Protein AF-A0A512IZB3-F1 (afdb_monomer_lite)

InterPro domains:
  IPR000792 Transcription regulator LuxR, C-terminal [PF00196] (70-98)
  IPR016032 Signal transduction response regulator, C-terminal effector [SSF46894] (69-104)
  IPR036388 Winged helix-like DNA-binding domain superfamily [G3DSA:1.10.10.10] (48-109)

Secondary structure (DSSP, 8-state):
---PPPPPHHHHHHHHHHS--TTT-HHHHHHHHHHHHHHHHHHHHTT--HHHHHHHHHHHHHH--TT----HHHHHHHHHHHHHHTT-SSHHHHHHHHHHTT---S----

Sequence (110 aa):
MPTEPAPSIIDRLIALLTDEPLVSRPEKRADLFLKVSALLAEARDQGADEPTLRAIRAALALTEPLNVSLNEAAVKIHVKNILRKLKAQSRTRAAILAHDHGIRSASTAA

Structure (mmCIF, N/CA/C/O backbone):
data_AF-A0A512IZB3-F1
#
_entry.id   AF-A0A512IZB3-F1
#
loop_
_atom_site.group_PDB
_atom_site.id
_atom_site.type_symbol
_atom_site.label_atom_id
_atom_site.label_alt_id
_atom_site.label_comp_id
_atom_site.label_asym_id
_atom_site.label_entity_id
_atom_site.label_seq_id
_atom_site.pdbx_PDB_ins_code
_atom_site.Cartn_x
_atom_site.Cartn_y
_atom_site.Cartn_z
_atom_site.occupancy
_atom_site.B_iso_or_equiv
_atom_site.auth_seq_id
_atom_site.auth_comp_id
_atom_site.auth_asym_id
_atom_site.auth_atom_id
_atom_site.pdbx_PDB_model_num
ATOM 1 N N . MET A 1 1 ? 9.613 -30.086 9.458 1.00 46.62 1 MET A N 1
ATOM 2 C CA . MET A 1 1 ? 9.749 -29.136 8.336 1.00 46.62 1 MET A CA 1
ATOM 3 C C . MET A 1 1 ? 10.259 -27.835 8.926 1.00 46.62 1 MET A C 1
ATOM 5 O O . MET A 1 1 ? 9.540 -27.295 9.759 1.00 46.62 1 MET A O 1
ATOM 9 N N . PRO A 1 2 ? 11.485 -27.379 8.624 1.00 53.50 2 PRO A N 1
ATOM 10 C CA . PRO A 1 2 ? 11.911 -26.057 9.057 1.00 53.50 2 PRO A CA 1
ATOM 11 C C . PRO A 1 2 ? 11.080 -25.044 8.266 1.00 53.50 2 PRO A C 1
ATOM 13 O O . PRO A 1 2 ? 11.122 -25.020 7.040 1.00 53.50 2 PRO A O 1
ATOM 16 N N . THR A 1 3 ? 10.235 -24.283 8.951 1.00 50.94 3 THR A N 1
ATOM 17 C CA . THR A 1 3 ? 9.571 -23.121 8.363 1.00 50.94 3 THR A CA 1
ATOM 18 C C . THR A 1 3 ? 10.650 -22.071 8.154 1.00 50.94 3 THR A C 1
ATOM 20 O O . THR A 1 3 ? 11.179 -21.557 9.141 1.00 50.94 3 THR A O 1
ATOM 23 N N . GLU A 1 4 ? 11.030 -21.804 6.903 1.00 53.47 4 GLU A N 1
ATOM 24 C CA . GLU A 1 4 ? 11.886 -20.657 6.602 1.00 53.47 4 GLU A CA 1
ATOM 25 C C . GLU A 1 4 ? 11.273 -19.409 7.256 1.00 53.47 4 GLU A C 1
ATOM 27 O O . GLU A 1 4 ? 10.056 -19.203 7.146 1.00 53.47 4 GLU A O 1
ATOM 32 N N . PRO A 1 5 ? 12.060 -18.610 7.999 1.00 64.25 5 PRO A N 1
ATOM 33 C CA . PRO A 1 5 ? 11.553 -17.365 8.547 1.00 64.25 5 PRO A CA 1
ATOM 34 C C . PRO A 1 5 ? 11.078 -16.496 7.383 1.00 64.25 5 PRO A C 1
ATOM 36 O O . PRO A 1 5 ? 11.760 -16.388 6.363 1.00 64.25 5 PRO A O 1
ATOM 39 N N . ALA A 1 6 ? 9.888 -15.907 7.518 1.00 63.41 6 ALA A N 1
ATOM 40 C CA . ALA A 1 6 ? 9.377 -14.986 6.514 1.00 63.41 6 ALA A CA 1
ATOM 41 C C . ALA A 1 6 ? 10.439 -13.901 6.235 1.00 63.41 6 ALA A C 1
ATOM 43 O O . ALA A 1 6 ? 11.035 -13.393 7.191 1.00 63.41 6 ALA A O 1
ATOM 44 N N . PRO A 1 7 ? 10.698 -13.558 4.959 1.00 73.62 7 PRO A N 1
ATOM 45 C CA . PRO A 1 7 ? 11.733 -12.595 4.607 1.00 73.62 7 PRO A CA 1
ATOM 46 C C . PRO A 1 7 ? 11.453 -11.258 5.293 1.00 73.62 7 PRO A C 1
ATOM 48 O O . PRO A 1 7 ? 10.302 -10.803 5.335 1.00 73.62 7 PRO A O 1
ATOM 51 N N . SER A 1 8 ? 12.502 -10.641 5.840 1.00 83.62 8 SER A N 1
ATOM 52 C CA . SER A 1 8 ? 12.368 -9.382 6.565 1.00 83.62 8 SER A CA 1
ATOM 53 C C . SER A 1 8 ? 11.851 -8.273 5.641 1.00 83.62 8 SER A C 1
ATOM 55 O O . SER A 1 8 ? 11.923 -8.362 4.412 1.00 83.62 8 SER A O 1
ATOM 57 N N . ILE A 1 9 ? 11.332 -7.191 6.223 1.00 83.38 9 ILE A N 1
ATOM 58 C CA . ILE A 1 9 ? 10.875 -6.017 5.463 1.00 83.38 9 ILE A CA 1
ATOM 59 C C . ILE A 1 9 ? 11.981 -5.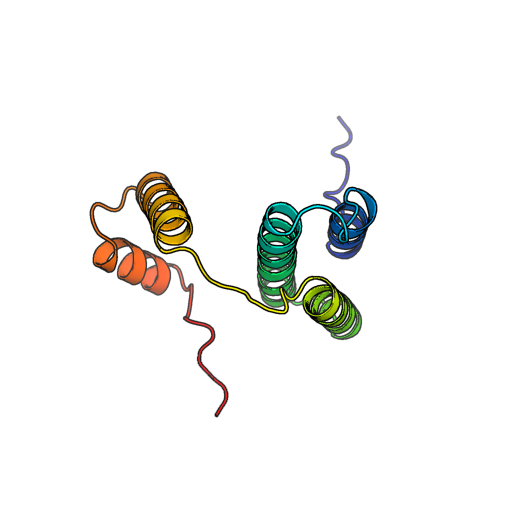497 4.532 1.00 83.38 9 ILE A C 1
ATOM 61 O O . ILE A 1 9 ? 11.702 -5.111 3.397 1.00 83.38 9 ILE A O 1
ATOM 65 N N . ILE A 1 10 ? 13.234 -5.529 4.989 1.00 81.12 10 ILE A N 1
ATOM 66 C CA . ILE A 1 10 ? 14.396 -5.100 4.210 1.00 81.12 10 ILE A CA 1
ATOM 67 C C . ILE A 1 10 ? 14.687 -6.070 3.063 1.00 81.12 10 ILE A C 1
ATOM 69 O O . ILE A 1 10 ? 14.884 -5.612 1.941 1.00 81.12 10 ILE A O 1
ATOM 73 N N . ASP A 1 11 ? 14.627 -7.384 3.287 1.00 81.94 11 ASP A N 1
ATOM 74 C CA . ASP A 1 11 ? 14.829 -8.373 2.214 1.00 81.94 11 ASP A CA 1
ATOM 75 C C . ASP A 1 11 ? 13.766 -8.227 1.120 1.00 81.94 11 ASP A C 1
ATOM 77 O O . ASP A 1 11 ? 14.056 -8.289 -0.076 1.00 81.94 11 ASP A O 1
ATOM 81 N N . ARG A 1 12 ? 12.524 -7.946 1.529 1.00 80.38 12 ARG A N 1
ATOM 82 C CA . ARG A 1 12 ? 11.411 -7.667 0.615 1.00 80.38 12 ARG A CA 1
ATOM 83 C C . ARG A 1 12 ? 11.599 -6.347 -0.133 1.00 80.38 12 ARG A C 1
ATOM 85 O O . ARG A 1 12 ? 11.277 -6.287 -1.317 1.00 80.38 12 ARG A O 1
ATOM 92 N N . LEU A 1 13 ? 12.131 -5.309 0.517 1.00 81.12 13 LEU A N 1
ATOM 93 C CA . LEU A 1 13 ? 12.479 -4.046 -0.140 1.00 81.12 13 LEU A CA 1
ATOM 94 C C . LEU A 1 13 ? 13.582 -4.252 -1.185 1.00 81.12 13 LEU A C 1
ATOM 96 O O . LEU A 1 13 ? 13.462 -3.756 -2.302 1.00 81.12 13 LEU A O 1
ATOM 100 N N . ILE A 1 14 ? 14.629 -5.005 -0.843 1.00 81.12 14 ILE A N 1
ATOM 101 C CA . ILE A 1 14 ? 15.734 -5.321 -1.753 1.00 81.12 14 ILE A CA 1
ATOM 102 C C . ILE A 1 14 ? 15.205 -6.096 -2.959 1.00 81.12 14 ILE A C 1
ATOM 104 O O . ILE A 1 14 ? 15.451 -5.680 -4.087 1.00 81.12 14 ILE A O 1
ATOM 108 N N . ALA A 1 15 ? 14.413 -7.151 -2.754 1.00 80.75 15 ALA A N 1
ATOM 109 C CA . ALA A 1 15 ? 13.823 -7.921 -3.851 1.00 80.75 15 ALA A CA 1
ATOM 110 C C . ALA A 1 15 ? 13.019 -7.029 -4.818 1.00 80.75 15 ALA A C 1
ATOM 112 O O . ALA A 1 15 ? 13.206 -7.098 -6.031 1.00 80.75 15 ALA A O 1
ATOM 113 N N . LEU A 1 16 ? 12.203 -6.113 -4.281 1.00 77.81 16 LEU A N 1
ATOM 114 C CA . LEU A 1 16 ? 11.437 -5.151 -5.081 1.00 77.81 16 LEU A CA 1
ATOM 115 C C . LEU A 1 16 ? 12.325 -4.222 -5.925 1.00 77.81 16 LEU A C 1
ATOM 117 O O . LEU A 1 16 ? 11.950 -3.878 -7.042 1.00 77.81 16 LEU A O 1
ATOM 121 N N . LEU A 1 17 ? 13.485 -3.814 -5.408 1.00 74.88 17 LEU A N 1
ATOM 122 C CA . LEU A 1 17 ? 14.403 -2.904 -6.100 1.00 74.88 17 LEU A CA 1
ATOM 123 C C . LEU A 1 17 ? 15.369 -3.614 -7.060 1.00 74.88 17 LEU A C 1
ATOM 125 O O . LEU A 1 17 ? 15.895 -2.970 -7.966 1.00 74.88 17 LEU A O 1
ATOM 129 N N . THR A 1 18 ? 15.614 -4.913 -6.871 1.00 73.81 18 THR A N 1
ATOM 130 C CA . THR A 1 18 ? 16.600 -5.678 -7.657 1.00 73.81 18 THR A CA 1
ATOM 131 C C . THR A 1 18 ? 15.992 -6.270 -8.931 1.00 73.81 18 THR A C 1
ATOM 133 O O . THR A 1 18 ? 16.677 -6.370 -9.947 1.00 73.81 18 THR A O 1
ATOM 136 N N . ASP A 1 19 ? 14.702 -6.618 -8.909 1.00 64.06 19 ASP A N 1
ATOM 137 C CA . ASP A 1 19 ? 14.043 -7.345 -10.002 1.00 64.06 19 ASP A CA 1
ATOM 138 C C . ASP A 1 19 ? 13.603 -6.476 -11.202 1.00 64.06 19 ASP A C 1
ATOM 140 O O . ASP A 1 19 ? 13.099 -7.021 -12.190 1.00 64.06 19 ASP A O 1
ATOM 144 N N . GLU A 1 20 ? 13.767 -5.142 -11.187 1.00 55.81 20 GLU A N 1
ATOM 145 C CA . GLU A 1 20 ? 13.143 -4.295 -12.218 1.00 55.81 20 GLU A CA 1
ATOM 146 C C . GLU A 1 20 ? 14.011 -3.149 -12.782 1.00 55.81 20 GLU A C 1
ATOM 148 O O . GLU A 1 20 ? 14.438 -2.259 -12.044 1.00 55.81 20 GLU A O 1
ATOM 153 N N . PRO A 1 21 ? 14.215 -3.072 -14.119 1.00 55.97 21 PRO A N 1
ATOM 154 C CA . PRO A 1 21 ? 14.799 -1.897 -14.752 1.00 55.97 21 PRO A CA 1
ATOM 155 C C . PRO A 1 21 ? 13.764 -0.764 -14.752 1.00 55.97 21 PRO A C 1
ATOM 157 O O . PRO A 1 21 ? 12.952 -0.616 -15.669 1.00 55.97 21 PRO A O 1
ATOM 160 N N . LEU A 1 22 ? 13.829 0.054 -13.703 1.00 57.34 22 LEU A N 1
ATOM 161 C CA . LEU A 1 22 ? 13.008 1.240 -13.423 1.00 57.34 22 LEU A CA 1
ATOM 162 C C . LEU A 1 22 ? 12.903 2.261 -14.569 1.00 57.34 22 LEU A C 1
ATOM 164 O O . LEU A 1 22 ? 12.028 3.127 -14.558 1.00 57.34 22 LEU A O 1
ATOM 168 N N . VAL A 1 23 ? 13.799 2.169 -15.550 1.00 55.00 23 VAL A N 1
ATOM 169 C CA . VAL A 1 23 ? 13.999 3.171 -16.600 1.00 55.00 23 VAL A CA 1
ATOM 170 C C . VAL A 1 23 ? 13.175 2.876 -17.858 1.00 55.00 23 VAL A C 1
ATOM 172 O O . VAL A 1 23 ? 12.832 3.797 -18.593 1.00 55.00 23 VAL A O 1
ATOM 175 N N . SER A 1 24 ? 12.820 1.615 -18.126 1.00 57.66 24 SER A N 1
ATOM 176 C CA . SER A 1 24 ? 12.335 1.227 -19.462 1.00 57.66 24 SER A CA 1
ATOM 177 C C . SER A 1 24 ? 10.815 1.113 -19.593 1.00 57.66 24 SER A C 1
ATOM 179 O O . SER A 1 24 ? 10.326 1.040 -20.718 1.00 57.66 24 SER A O 1
ATOM 181 N N . ARG A 1 25 ? 10.055 1.053 -18.486 1.00 63.66 25 ARG A N 1
ATOM 182 C CA . ARG A 1 25 ? 8.591 0.854 -18.521 1.00 63.66 25 ARG A CA 1
ATOM 183 C C . ARG A 1 25 ? 7.862 1.656 -17.430 1.00 63.66 25 ARG A C 1
ATOM 185 O O . ARG A 1 25 ? 7.934 1.281 -16.259 1.00 63.66 25 ARG A O 1
ATOM 192 N N . PRO A 1 26 ? 7.119 2.721 -17.781 1.00 62.91 26 PRO A N 1
ATOM 193 C CA . PRO A 1 26 ? 6.449 3.585 -16.804 1.00 62.91 26 PRO A CA 1
ATOM 194 C C . PRO A 1 26 ? 5.342 2.868 -16.010 1.00 62.91 26 PRO A C 1
ATOM 196 O O . PRO A 1 26 ? 5.156 3.148 -14.829 1.00 62.91 26 PRO A O 1
ATOM 199 N N . GLU A 1 27 ? 4.655 1.898 -16.618 1.00 65.88 27 GLU A N 1
ATOM 200 C CA . GLU A 1 27 ? 3.651 1.050 -15.954 1.00 65.88 27 GLU A CA 1
ATOM 201 C C . GLU A 1 27 ? 4.236 0.208 -14.809 1.00 65.88 27 GLU A C 1
ATOM 203 O O . GLU A 1 27 ? 3.666 0.151 -13.722 1.00 65.88 27 GLU A O 1
ATOM 208 N N . LYS A 1 28 ? 5.431 -0.358 -15.011 1.00 68.00 28 LYS A N 1
ATOM 209 C CA . LYS A 1 28 ? 6.148 -1.130 -13.991 1.00 68.00 28 LYS A CA 1
ATOM 210 C C . LYS A 1 28 ? 6.622 -0.249 -12.843 1.00 68.00 28 LYS A C 1
ATOM 212 O O . LYS A 1 28 ? 6.554 -0.651 -11.689 1.00 68.00 28 LYS A O 1
ATOM 217 N N . ARG A 1 29 ? 7.029 0.989 -13.144 1.00 69.25 29 ARG A N 1
ATOM 218 C CA . ARG A 1 29 ? 7.412 1.977 -12.129 1.00 69.25 29 ARG A CA 1
ATOM 219 C C . ARG A 1 29 ? 6.233 2.364 -11.226 1.00 69.25 29 ARG A C 1
ATOM 221 O O . ARG A 1 29 ? 6.417 2.468 -10.018 1.00 69.25 29 ARG A O 1
ATOM 228 N N . ALA A 1 30 ? 5.028 2.520 -11.783 1.00 70.44 30 ALA A N 1
ATOM 229 C CA . ALA A 1 30 ? 3.815 2.781 -11.002 1.00 70.44 30 ALA A CA 1
ATOM 230 C C . ALA A 1 30 ? 3.409 1.582 -10.124 1.00 70.44 30 ALA A C 1
ATOM 232 O O . ALA A 1 30 ? 3.069 1.760 -8.952 1.00 70.44 30 ALA A O 1
ATOM 233 N N . ASP A 1 31 ? 3.499 0.362 -10.658 1.00 77.56 31 ASP A N 1
ATOM 234 C CA . ASP A 1 31 ? 3.265 -0.861 -9.883 1.00 77.56 31 ASP A CA 1
ATOM 235 C C . ASP A 1 31 ? 4.294 -1.024 -8.758 1.00 77.56 31 ASP A C 1
ATOM 237 O O . ASP A 1 31 ? 3.938 -1.397 -7.637 1.00 77.56 31 ASP A O 1
ATOM 241 N N . LEU A 1 32 ? 5.565 -0.713 -9.023 1.00 78.94 32 LEU A N 1
ATOM 242 C CA . LEU A 1 32 ? 6.617 -0.756 -8.017 1.00 78.94 32 LEU A CA 1
ATOM 243 C C . LEU A 1 32 ? 6.400 0.297 -6.926 1.00 78.94 32 LEU A C 1
ATOM 245 O O . LEU A 1 32 ? 6.479 -0.040 -5.747 1.00 78.94 32 LEU A O 1
ATOM 249 N N . PHE A 1 33 ? 6.038 1.530 -7.290 1.00 82.00 33 PHE A N 1
ATOM 250 C CA . PHE A 1 33 ? 5.662 2.567 -6.327 1.00 82.00 33 PHE A CA 1
ATOM 251 C C . PHE A 1 33 ? 4.539 2.093 -5.397 1.00 82.00 33 PHE A C 1
ATOM 253 O O . PHE A 1 33 ? 4.620 2.265 -4.179 1.00 82.00 33 PHE A O 1
ATOM 260 N N . LEU A 1 34 ? 3.514 1.432 -5.945 1.00 81.50 34 LEU A N 1
ATOM 261 C CA . LEU A 1 34 ? 2.415 0.891 -5.149 1.00 81.50 34 LEU A CA 1
ATOM 262 C C . LEU A 1 34 ? 2.882 -0.233 -4.208 1.00 81.50 34 LEU A C 1
ATOM 264 O O . LEU A 1 34 ? 2.470 -0.268 -3.047 1.00 81.50 34 LEU A O 1
ATOM 268 N N . LYS A 1 35 ? 3.769 -1.124 -4.672 1.00 82.62 35 LYS A N 1
ATOM 269 C CA . LYS A 1 35 ? 4.352 -2.196 -3.844 1.00 82.62 35 LYS A CA 1
ATOM 270 C C . LYS A 1 35 ? 5.216 -1.640 -2.708 1.00 82.62 35 LYS A C 1
ATOM 272 O O . LYS A 1 35 ? 5.070 -2.090 -1.574 1.00 82.62 35 LYS A O 1
ATOM 277 N N . VAL A 1 36 ? 6.064 -0.644 -2.978 1.00 83.81 36 VAL A N 1
ATOM 278 C CA . VAL A 1 36 ? 6.902 0.013 -1.956 1.00 83.81 36 VAL A CA 1
ATOM 279 C C . VAL A 1 36 ? 6.035 0.821 -0.979 1.00 83.81 36 VAL A C 1
ATOM 281 O O . VAL A 1 36 ? 6.290 0.805 0.223 1.00 83.81 36 VAL A O 1
ATOM 284 N N . SER A 1 37 ? 4.949 1.443 -1.453 1.00 80.25 37 SER A N 1
ATOM 285 C CA . SER A 1 37 ? 3.963 2.130 -0.599 1.00 80.25 37 SER A CA 1
ATOM 286 C C . SER A 1 37 ? 3.255 1.168 0.358 1.00 80.25 37 SER A C 1
ATOM 288 O O . SER A 1 37 ? 3.108 1.463 1.543 1.00 80.25 37 SER A O 1
ATOM 290 N N . ALA A 1 38 ? 2.836 0.002 -0.142 1.00 83.81 38 ALA A N 1
ATOM 291 C CA . ALA A 1 38 ? 2.235 -1.042 0.683 1.00 83.81 38 ALA A CA 1
ATOM 292 C C . ALA A 1 38 ? 3.230 -1.579 1.724 1.00 83.81 38 ALA A C 1
ATOM 294 O O . ALA A 1 38 ? 2.858 -1.772 2.880 1.00 83.81 38 ALA A O 1
ATOM 295 N N . LEU A 1 39 ? 4.500 -1.748 1.339 1.00 85.00 39 LEU A N 1
ATOM 296 C CA . LEU A 1 39 ? 5.563 -2.168 2.251 1.00 85.00 39 LEU A CA 1
ATOM 297 C C . LEU A 1 39 ? 5.828 -1.128 3.352 1.00 85.00 39 LEU A C 1
ATOM 299 O O . LEU A 1 39 ? 6.069 -1.503 4.494 1.00 85.00 39 LEU A O 1
ATOM 303 N N . LEU A 1 40 ? 5.735 0.171 3.043 1.00 84.81 40 LEU A N 1
ATOM 304 C CA . LEU A 1 40 ? 5.854 1.240 4.041 1.00 84.81 40 LEU A CA 1
ATOM 305 C C . LEU A 1 40 ? 4.716 1.205 5.067 1.00 84.81 40 LEU A C 1
ATOM 307 O O . LEU A 1 40 ? 4.958 1.419 6.255 1.00 84.81 40 LEU A O 1
ATOM 311 N N . ALA A 1 41 ? 3.484 0.965 4.610 1.00 81.69 41 ALA A N 1
ATOM 312 C CA . ALA A 1 41 ? 2.327 0.838 5.492 1.00 81.69 41 ALA A CA 1
ATOM 313 C C . ALA A 1 41 ? 2.483 -0.373 6.422 1.00 81.69 41 ALA A C 1
ATOM 315 O O . ALA A 1 41 ? 2.357 -0.237 7.635 1.00 81.69 41 ALA A O 1
ATOM 316 N N . GLU A 1 42 ? 2.870 -1.521 5.863 1.00 80.44 42 GLU A N 1
ATOM 317 C CA . GLU A 1 42 ? 3.135 -2.739 6.627 1.00 80.44 42 GLU A CA 1
ATOM 318 C C . GLU A 1 42 ? 4.266 -2.546 7.651 1.00 80.44 42 GLU A C 1
ATOM 320 O O . GLU A 1 42 ? 4.135 -2.958 8.801 1.00 80.44 42 GLU A O 1
ATOM 325 N N . ALA A 1 43 ? 5.349 -1.863 7.270 1.00 82.00 43 ALA A N 1
ATOM 326 C CA . ALA A 1 43 ? 6.455 -1.565 8.173 1.00 82.00 43 ALA A CA 1
ATOM 327 C C . ALA A 1 43 ? 6.041 -0.667 9.340 1.00 82.00 43 ALA A C 1
ATOM 329 O O . ALA A 1 43 ? 6.482 -0.875 10.468 1.00 82.00 43 ALA A O 1
ATOM 330 N N . ARG A 1 44 ? 5.161 0.307 9.094 1.00 78.88 44 ARG A N 1
ATOM 331 C CA . ARG A 1 44 ? 4.590 1.135 10.160 1.00 78.88 44 ARG A CA 1
ATOM 332 C C . ARG A 1 44 ? 3.724 0.325 11.116 1.00 78.88 44 ARG A C 1
ATOM 334 O O . ARG A 1 44 ? 3.872 0.485 12.324 1.00 78.88 44 ARG A O 1
ATOM 341 N N . ASP A 1 45 ? 2.865 -0.539 10.588 1.00 80.38 45 ASP A N 1
ATOM 342 C CA . ASP A 1 45 ? 1.961 -1.361 11.398 1.00 80.38 45 ASP A CA 1
ATOM 343 C C . ASP A 1 45 ? 2.721 -2.391 12.246 1.00 80.38 45 ASP A C 1
ATOM 345 O O . ASP A 1 45 ? 2.331 -2.678 13.376 1.00 80.38 45 ASP A O 1
ATOM 349 N N . GLN A 1 46 ? 3.843 -2.905 11.737 1.00 84.31 46 GLN A N 1
ATOM 350 C CA . GLN A 1 46 ? 4.726 -3.824 12.462 1.00 84.31 46 GLN A CA 1
ATOM 351 C C . GLN A 1 46 ? 5.669 -3.118 13.449 1.00 84.31 46 GLN A C 1
ATOM 353 O O . GLN A 1 46 ? 6.441 -3.787 14.134 1.00 84.31 46 GLN A O 1
ATOM 358 N N . GLY A 1 47 ? 5.619 -1.784 13.544 1.00 84.12 47 GLY A N 1
ATOM 359 C CA . GLY A 1 47 ? 6.495 -1.017 14.428 1.00 84.12 47 GLY A CA 1
ATOM 360 C C . GLY A 1 47 ? 7.968 -1.089 14.024 1.00 84.12 47 GLY A C 1
ATOM 361 O O . GLY A 1 47 ? 8.835 -1.111 14.896 1.00 84.12 47 GLY A O 1
ATOM 362 N N . ALA A 1 48 ? 8.250 -1.156 12.718 1.00 83.25 48 ALA A N 1
ATOM 363 C CA . ALA A 1 48 ? 9.612 -1.148 12.201 1.00 83.25 48 ALA A CA 1
ATOM 364 C C . ALA A 1 48 ? 10.382 0.084 12.692 1.00 83.25 48 ALA A C 1
ATOM 366 O O . ALA A 1 48 ? 9.824 1.168 12.892 1.00 83.25 48 ALA A O 1
ATOM 367 N N . ASP A 1 49 ? 11.686 -0.088 12.863 1.00 87.81 49 ASP A N 1
ATOM 368 C CA . ASP A 1 49 ? 12.582 0.958 13.319 1.00 87.81 49 ASP A CA 1
ATOM 369 C C . ASP A 1 49 ? 12.688 2.106 12.298 1.00 87.81 49 ASP A C 1
ATOM 371 O O . ASP A 1 49 ? 12.531 1.937 11.084 1.00 87.81 49 ASP A O 1
ATOM 375 N N . GLU A 1 50 ? 12.968 3.313 12.794 1.00 85.75 50 GLU A N 1
ATOM 376 C CA . GLU A 1 50 ? 13.053 4.517 11.960 1.00 85.75 50 GLU A CA 1
ATOM 377 C C . GLU A 1 50 ? 14.066 4.403 10.796 1.00 85.75 50 GLU A C 1
ATOM 379 O O . GLU A 1 50 ? 13.763 4.902 9.708 1.00 85.75 50 GLU A O 1
ATOM 384 N N . PRO A 1 51 ? 15.227 3.728 10.939 1.00 87.38 51 PRO A N 1
ATOM 385 C CA . PRO A 1 51 ? 16.111 3.422 9.813 1.00 87.38 51 PRO A CA 1
ATOM 386 C C . PRO A 1 51 ? 15.424 2.642 8.682 1.00 87.38 51 PRO A C 1
ATOM 388 O O . PRO A 1 51 ? 15.552 3.031 7.518 1.00 87.38 51 PRO A O 1
ATOM 391 N N . THR A 1 52 ? 14.647 1.604 9.007 1.00 79.44 52 THR A N 1
ATOM 392 C CA . THR A 1 52 ? 13.880 0.818 8.027 1.00 79.44 52 THR A CA 1
ATOM 393 C C . THR A 1 52 ? 12.821 1.677 7.342 1.00 79.44 52 THR A C 1
ATOM 395 O O . THR A 1 52 ? 12.725 1.692 6.113 1.00 79.44 52 THR A O 1
ATOM 398 N N . LEU A 1 53 ? 12.073 2.478 8.107 1.00 78.50 53 LEU A N 1
ATOM 399 C CA . LEU A 1 53 ? 11.084 3.402 7.542 1.00 78.50 53 LEU A CA 1
ATOM 400 C C . LEU A 1 53 ? 11.732 4.449 6.626 1.00 78.50 53 LEU A C 1
ATOM 402 O O . LEU A 1 53 ? 11.195 4.759 5.560 1.00 78.50 53 LEU A O 1
ATOM 406 N N . ARG A 1 54 ? 12.901 4.980 7.002 1.00 80.69 54 ARG A N 1
ATOM 407 C CA . ARG A 1 54 ? 13.670 5.928 6.184 1.00 80.69 54 ARG A CA 1
ATOM 408 C C . ARG A 1 54 ? 14.150 5.288 4.880 1.00 80.69 54 ARG A C 1
ATOM 410 O O . ARG A 1 54 ? 14.036 5.931 3.839 1.00 80.69 54 ARG A O 1
ATOM 417 N N . ALA A 1 55 ? 14.629 4.045 4.915 1.00 80.56 55 ALA A N 1
ATOM 418 C CA . ALA A 1 55 ? 15.050 3.319 3.718 1.00 80.56 55 ALA A CA 1
ATOM 419 C C . ALA A 1 55 ? 13.884 3.106 2.738 1.00 80.56 55 ALA A C 1
ATOM 421 O O . ALA A 1 55 ? 14.016 3.389 1.547 1.00 80.56 55 ALA A O 1
ATOM 422 N N . ILE A 1 56 ? 12.712 2.702 3.240 1.00 81.75 56 ILE A N 1
ATOM 423 C CA . ILE A 1 56 ? 11.519 2.510 2.402 1.00 81.75 56 ILE A CA 1
ATOM 424 C C . ILE A 1 56 ? 11.029 3.847 1.823 1.00 81.75 56 ILE A C 1
ATOM 426 O O . ILE A 1 56 ? 10.677 3.908 0.648 1.00 81.75 56 ILE A O 1
ATOM 430 N N . ARG A 1 57 ? 11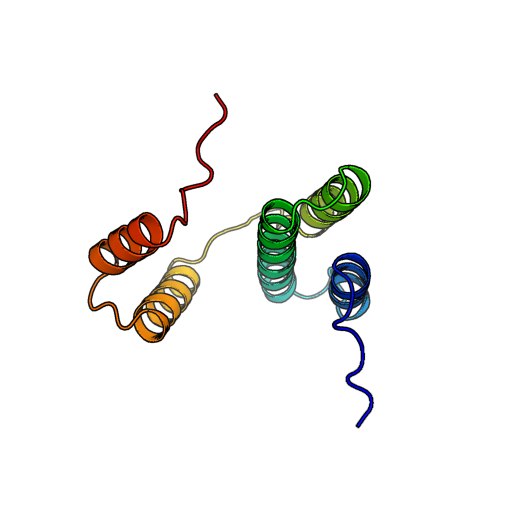.048 4.944 2.597 1.00 80.25 57 ARG A N 1
ATOM 431 C CA . ARG A 1 57 ? 10.700 6.289 2.090 1.00 80.25 57 ARG A CA 1
ATOM 432 C C . ARG A 1 57 ? 11.656 6.763 0.993 1.00 80.25 57 ARG A C 1
ATOM 434 O O . ARG A 1 57 ? 11.204 7.330 0.003 1.00 80.25 57 ARG A O 1
ATOM 441 N N . ALA A 1 58 ? 12.956 6.516 1.148 1.00 79.81 58 ALA A N 1
ATOM 442 C CA . ALA A 1 58 ? 13.944 6.841 0.121 1.00 79.81 58 ALA A CA 1
ATOM 443 C C . ALA A 1 58 ? 13.698 6.035 -1.165 1.00 79.81 58 ALA A C 1
ATOM 445 O O . ALA A 1 58 ? 13.717 6.598 -2.257 1.00 79.81 58 ALA A O 1
ATOM 446 N N . ALA A 1 59 ? 13.381 4.743 -1.039 1.00 81.38 59 ALA A N 1
ATOM 447 C CA . ALA A 1 59 ? 12.976 3.917 -2.171 1.00 81.38 59 ALA A CA 1
ATOM 448 C C . ALA A 1 59 ? 11.696 4.442 -2.837 1.00 81.38 59 ALA A C 1
ATOM 450 O O . ALA A 1 59 ? 11.623 4.503 -4.063 1.00 81.38 59 ALA A O 1
ATOM 451 N N . LEU A 1 60 ? 10.721 4.902 -2.047 1.00 79.56 60 LEU A N 1
ATOM 452 C CA . LEU A 1 60 ? 9.493 5.507 -2.554 1.00 79.56 60 LEU A CA 1
ATOM 453 C C . LEU A 1 60 ? 9.799 6.676 -3.497 1.00 79.56 60 LEU A C 1
ATOM 455 O O . LEU A 1 60 ? 9.293 6.680 -4.613 1.00 79.56 60 LEU A O 1
ATOM 459 N N . ALA A 1 61 ? 10.693 7.586 -3.097 1.00 76.50 61 ALA A N 1
ATOM 460 C CA . ALA A 1 61 ? 11.110 8.738 -3.900 1.00 76.50 61 ALA A CA 1
ATOM 461 C C . ALA A 1 61 ? 11.800 8.336 -5.220 1.00 76.50 61 ALA A C 1
ATOM 463 O O . ALA A 1 61 ? 11.614 8.981 -6.249 1.00 76.50 61 ALA A O 1
ATOM 464 N N . LEU A 1 62 ? 12.558 7.233 -5.233 1.00 74.19 62 LEU A N 1
ATOM 465 C CA . LEU A 1 62 ? 13.163 6.696 -6.463 1.00 74.19 62 LEU A CA 1
ATOM 466 C C . LEU A 1 62 ? 12.101 6.107 -7.404 1.00 74.19 62 LEU A C 1
ATOM 468 O O . LEU A 1 62 ? 12.173 6.241 -8.633 1.00 74.19 62 LEU A O 1
ATOM 472 N N . THR A 1 63 ? 11.086 5.469 -6.825 1.00 68.75 63 THR A N 1
ATOM 473 C CA . THR A 1 63 ? 9.971 4.868 -7.566 1.00 68.75 63 THR A CA 1
ATOM 474 C C . THR A 1 63 ? 8.874 5.863 -7.925 1.00 68.75 63 THR A C 1
ATOM 476 O O . THR A 1 63 ? 8.049 5.546 -8.775 1.00 68.75 63 THR A O 1
ATOM 479 N N . GLU A 1 64 ? 8.885 7.063 -7.336 1.00 64.44 64 GLU A N 1
ATOM 480 C CA . GLU A 1 64 ? 7.847 8.077 -7.486 1.00 64.44 64 GLU A CA 1
ATOM 481 C C . GLU A 1 64 ? 7.702 8.462 -8.963 1.00 64.44 64 GLU A C 1
ATOM 483 O O . GLU A 1 64 ? 8.630 9.022 -9.568 1.00 64.44 64 GLU A O 1
ATOM 488 N N . PRO A 1 65 ? 6.574 8.115 -9.606 1.00 57.53 65 PRO A N 1
ATOM 489 C CA . PRO A 1 65 ? 6.380 8.451 -11.001 1.00 57.53 65 PRO A CA 1
ATOM 490 C C . PRO A 1 65 ? 6.290 9.973 -11.107 1.00 57.53 65 PRO A C 1
ATOM 492 O O . PRO A 1 65 ? 5.343 10.571 -10.608 1.00 57.53 65 PRO A O 1
ATOM 495 N N . LEU A 1 66 ? 7.250 10.591 -11.808 1.00 56.47 66 LEU A N 1
ATOM 496 C CA . LEU A 1 66 ? 7.274 12.034 -12.118 1.00 56.47 66 LEU A CA 1
ATOM 497 C C . LEU A 1 66 ? 5.952 12.535 -12.730 1.00 56.47 66 LEU A C 1
ATOM 499 O O . LEU A 1 66 ? 5.673 13.723 -12.690 1.00 56.47 66 LEU A O 1
ATOM 503 N N . ASN A 1 67 ? 5.136 11.615 -13.254 1.00 48.91 67 ASN A N 1
ATOM 504 C CA . ASN A 1 67 ? 3.734 11.808 -13.584 1.00 48.91 67 ASN A CA 1
ATOM 505 C C . ASN A 1 67 ? 2.949 10.559 -13.157 1.00 48.91 67 ASN A C 1
ATOM 507 O O . ASN A 1 67 ? 2.764 9.644 -13.964 1.00 48.91 67 ASN A O 1
ATOM 511 N N . VAL A 1 68 ? 2.449 10.489 -11.918 1.00 52.28 68 VAL A N 1
ATOM 512 C CA . VAL A 1 68 ? 1.336 9.573 -11.623 1.00 52.28 68 VAL A CA 1
ATOM 513 C C . VAL A 1 68 ? 0.086 10.160 -12.282 1.00 52.28 68 VAL A C 1
ATOM 515 O O . VAL A 1 68 ? -0.804 10.688 -11.620 1.00 52.28 68 VAL A O 1
ATOM 518 N N . SER A 1 69 ? -0.014 10.079 -13.611 1.00 49.97 69 SER A N 1
ATOM 519 C CA . SER A 1 69 ? -1.328 10.140 -14.235 1.00 49.97 69 SER A CA 1
ATOM 520 C C . SER A 1 69 ? -2.012 8.830 -13.852 1.00 49.97 69 SER A C 1
ATOM 522 O O . SER A 1 69 ? -1.834 7.807 -14.516 1.00 49.97 69 SER A O 1
ATOM 524 N N . LEU A 1 70 ? -2.721 8.822 -12.720 1.00 57.62 70 LEU A N 1
ATOM 525 C CA . LEU A 1 70 ? -3.633 7.740 -12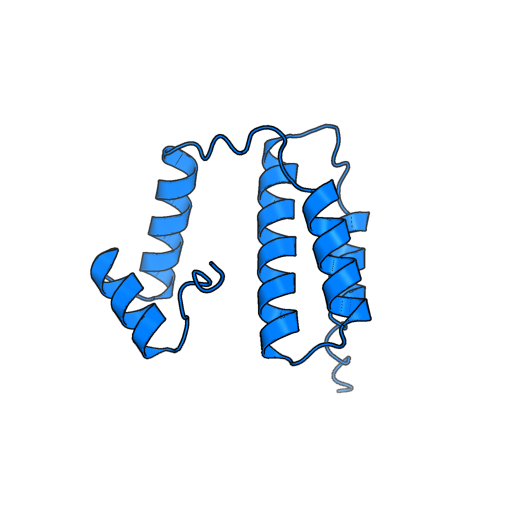.372 1.00 57.62 70 LEU A CA 1
ATOM 526 C C . LEU A 1 70 ? -4.653 7.660 -13.507 1.00 57.62 70 LEU A C 1
ATOM 528 O O . LEU A 1 70 ? -5.640 8.391 -13.519 1.00 57.62 70 LEU A O 1
ATOM 532 N N . ASN A 1 71 ? -4.388 6.814 -14.503 1.00 63.50 71 ASN A N 1
ATOM 533 C CA . ASN A 1 71 ? -5.342 6.569 -15.565 1.00 63.50 71 ASN A CA 1
ATOM 534 C C . ASN A 1 71 ? -6.619 6.059 -14.891 1.00 63.50 71 ASN A C 1
ATOM 536 O O . ASN A 1 71 ? -6.589 5.081 -14.138 1.00 63.50 71 ASN A O 1
ATOM 540 N N . GLU A 1 72 ? -7.739 6.726 -15.148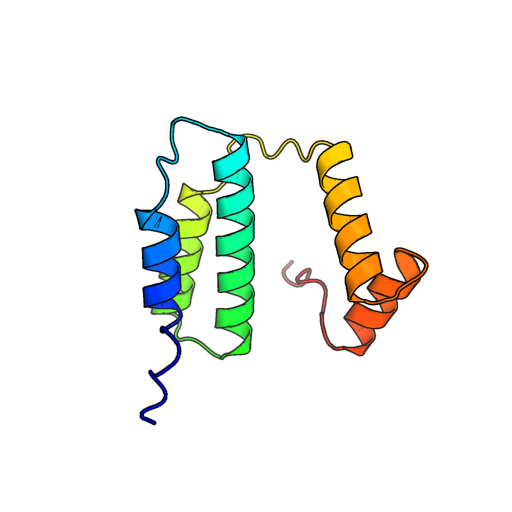 1.00 69.06 72 GLU A N 1
ATOM 541 C CA . GLU A 1 72 ? -9.035 6.395 -14.565 1.00 69.06 72 GLU A CA 1
ATOM 542 C C . GLU A 1 72 ? -9.379 4.906 -14.757 1.00 69.06 72 GLU A C 1
ATOM 544 O O . GLU A 1 72 ? -9.955 4.268 -13.871 1.00 69.06 72 GLU A O 1
ATOM 549 N N . ALA A 1 73 ? -8.958 4.315 -15.882 1.00 69.44 73 ALA A N 1
ATOM 550 C CA . ALA A 1 73 ? -9.103 2.889 -16.153 1.00 69.44 73 ALA A CA 1
ATOM 551 C C . ALA A 1 73 ? -8.337 2.009 -15.147 1.00 69.44 73 ALA A C 1
ATOM 553 O O . ALA A 1 73 ? -8.892 1.037 -14.631 1.00 69.44 73 ALA A O 1
ATOM 554 N N . ALA A 1 74 ? -7.094 2.367 -14.815 1.00 68.88 74 ALA A N 1
ATOM 555 C CA . ALA A 1 74 ? -6.275 1.639 -13.846 1.00 68.88 74 ALA A CA 1
ATOM 556 C C . ALA A 1 74 ? -6.872 1.726 -12.432 1.00 68.88 74 ALA A C 1
ATOM 558 O O . ALA A 1 74 ? -6.992 0.709 -11.744 1.00 68.88 74 ALA A O 1
ATOM 559 N N . VAL A 1 75 ? -7.357 2.911 -12.039 1.00 76.50 75 VAL A N 1
ATOM 560 C CA . VAL A 1 75 ? -8.076 3.107 -10.770 1.00 76.50 75 VAL A CA 1
ATOM 561 C C . VAL A 1 75 ? -9.340 2.245 -10.728 1.00 76.50 75 VAL A C 1
ATOM 563 O O . VAL A 1 75 ? -9.591 1.558 -9.739 1.00 76.50 75 VAL A O 1
ATOM 566 N N . LYS A 1 76 ? -10.120 2.205 -11.817 1.00 81.31 76 LYS A N 1
ATOM 567 C CA . LYS A 1 76 ? -11.325 1.366 -11.923 1.00 81.31 76 LYS A CA 1
ATOM 568 C C . LYS A 1 76 ? -11.013 -0.124 -11.759 1.00 81.31 76 LYS A C 1
ATOM 570 O O . LYS A 1 76 ? -11.746 -0.810 -11.041 1.00 81.31 76 LYS A O 1
ATOM 575 N N . ILE A 1 77 ? -9.935 -0.619 -12.370 1.00 78.38 77 ILE A N 1
ATOM 576 C CA . ILE A 1 77 ? -9.485 -2.014 -12.219 1.00 78.38 77 ILE A CA 1
ATOM 577 C C . ILE A 1 77 ? -9.124 -2.302 -10.758 1.00 78.38 77 ILE A C 1
ATOM 579 O O . ILE A 1 77 ? -9.591 -3.294 -10.190 1.00 78.38 77 ILE A O 1
ATOM 583 N N . HIS A 1 78 ? -8.349 -1.419 -10.127 1.00 74.31 78 HIS A N 1
ATOM 584 C CA . HIS A 1 78 ? -7.936 -1.582 -8.734 1.00 74.31 78 HIS A CA 1
ATOM 585 C C . HIS A 1 78 ? -9.127 -1.577 -7.774 1.00 74.31 78 HIS A C 1
ATOM 587 O O . HIS A 1 78 ? -9.269 -2.484 -6.954 1.00 74.31 78 HIS A O 1
ATOM 593 N N . VAL A 1 79 ? -10.045 -0.624 -7.938 1.00 82.12 79 VAL A N 1
ATOM 594 C CA . VAL A 1 79 ? -11.280 -0.560 -7.152 1.00 82.12 79 VAL A CA 1
ATOM 595 C C . VAL A 1 79 ? -12.109 -1.832 -7.333 1.00 82.12 79 VAL A C 1
ATOM 597 O O . VAL A 1 79 ? -12.567 -2.399 -6.346 1.00 82.12 79 VAL A O 1
ATOM 600 N N . LYS A 1 80 ? -12.259 -2.346 -8.561 1.00 83.38 80 LYS A N 1
ATOM 601 C CA . LYS A 1 80 ? -12.989 -3.601 -8.813 1.00 83.38 80 LYS A CA 1
ATOM 602 C C . LYS A 1 80 ? -12.352 -4.790 -8.085 1.00 83.38 80 LYS A C 1
ATOM 604 O O . LYS A 1 80 ? -13.064 -5.614 -7.512 1.00 83.38 80 LYS A O 1
ATOM 609 N N . ASN A 1 81 ? -11.022 -4.865 -8.065 1.00 79.31 81 ASN A N 1
ATOM 610 C CA . ASN A 1 81 ? -10.299 -5.901 -7.331 1.00 79.31 81 ASN A CA 1
ATOM 611 C C . ASN A 1 81 ? -10.492 -5.788 -5.814 1.00 79.31 81 ASN A C 1
ATOM 613 O O . ASN A 1 81 ? -10.700 -6.813 -5.164 1.00 79.31 81 ASN A O 1
ATOM 617 N N . ILE A 1 82 ? -10.472 -4.572 -5.263 1.00 82.06 82 ILE A N 1
ATOM 618 C CA . ILE A 1 82 ? -10.736 -4.313 -3.840 1.00 82.06 82 ILE A CA 1
ATOM 619 C C . ILE A 1 82 ? -12.159 -4.744 -3.474 1.00 82.06 82 ILE A C 1
ATOM 621 O O . ILE A 1 82 ? -12.337 -5.504 -2.526 1.00 82.06 82 ILE A O 1
ATOM 625 N N . LEU A 1 83 ? -13.163 -4.350 -4.265 1.00 85.69 83 LEU A N 1
ATOM 626 C CA . LEU A 1 83 ? -14.556 -4.758 -4.053 1.00 85.69 83 LEU A CA 1
ATOM 627 C C . LEU A 1 83 ? -14.713 -6.281 -4.053 1.00 85.69 83 LEU A C 1
ATOM 629 O O . LEU A 1 83 ? -15.363 -6.835 -3.169 1.00 85.69 83 LEU A O 1
ATOM 633 N N . ARG A 1 84 ? -14.056 -6.971 -4.994 1.00 84.94 84 ARG A N 1
ATOM 634 C CA . ARG A 1 84 ? -14.056 -8.438 -5.060 1.00 84.94 84 ARG A CA 1
ATOM 635 C C . ARG A 1 84 ? -13.423 -9.075 -3.820 1.00 84.94 84 ARG A C 1
ATOM 637 O O . ARG A 1 84 ? -13.993 -10.016 -3.277 1.00 84.94 84 ARG A O 1
ATOM 644 N N . LYS A 1 85 ? -12.269 -8.571 -3.370 1.00 82.44 85 LYS A N 1
ATOM 645 C CA . LYS A 1 85 ? -11.552 -9.092 -2.190 1.00 82.44 85 LYS A CA 1
ATOM 646 C C . LYS A 1 85 ? -12.335 -8.870 -0.896 1.00 82.44 85 LYS A C 1
ATOM 648 O O . LYS A 1 85 ? -12.435 -9.783 -0.087 1.00 82.44 85 LYS A O 1
ATOM 653 N N . LEU A 1 86 ? -12.932 -7.689 -0.737 1.00 79.75 86 LEU A N 1
ATOM 654 C CA . LEU A 1 86 ? -13.727 -7.323 0.438 1.00 79.75 86 LEU A CA 1
ATOM 655 C C . LEU A 1 86 ? -15.170 -7.844 0.381 1.00 79.75 86 LEU A C 1
ATOM 657 O O . LEU A 1 86 ? -15.943 -7.588 1.299 1.00 79.75 86 LEU A O 1
ATOM 661 N N . LYS A 1 87 ? -15.559 -8.532 -0.705 1.00 86.62 87 LYS A N 1
ATOM 662 C CA . LYS A 1 87 ? -16.951 -8.928 -0.996 1.00 86.62 87 LYS A CA 1
ATOM 663 C C . LYS A 1 87 ? -17.935 -7.755 -0.851 1.00 86.62 87 LYS A C 1
ATOM 665 O O . LYS A 1 87 ? -19.092 -7.930 -0.476 1.00 86.62 87 LYS A O 1
ATOM 670 N N . ALA A 1 88 ? -17.467 -6.546 -1.145 1.00 83.06 88 ALA A N 1
ATOM 671 C CA . ALA A 1 88 ? -18.231 -5.321 -1.003 1.00 83.06 88 ALA A CA 1
ATOM 672 C C . ALA A 1 88 ? -18.946 -5.002 -2.317 1.00 83.06 88 ALA A C 1
ATOM 674 O O . ALA A 1 88 ? -18.354 -5.038 -3.394 1.00 83.06 88 ALA A O 1
ATOM 675 N N . GLN A 1 89 ? -20.225 -4.648 -2.227 1.00 84.56 89 GLN A N 1
ATOM 676 C CA . GLN A 1 89 ? -21.049 -4.348 -3.401 1.00 84.56 89 GLN A CA 1
ATOM 677 C C . GLN A 1 89 ? -20.874 -2.910 -3.909 1.00 84.56 89 GLN A C 1
ATOM 679 O O . GLN A 1 89 ? -21.272 -2.590 -5.025 1.00 84.56 89 GLN A O 1
ATOM 684 N N . SER A 1 90 ? -20.269 -2.028 -3.111 1.00 88.75 90 SER A N 1
ATOM 685 C CA . SER A 1 90 ? -20.049 -0.631 -3.476 1.00 88.75 90 SER A CA 1
ATOM 686 C C . SER A 1 90 ? -18.768 -0.083 -2.858 1.00 88.75 90 SER A C 1
ATOM 688 O O . SER A 1 90 ? -18.285 -0.573 -1.835 1.00 88.75 90 SER A O 1
ATOM 690 N N . ARG A 1 91 ? -18.235 0.978 -3.476 1.00 83.56 91 ARG A N 1
ATOM 691 C CA . ARG A 1 91 ? -17.051 1.704 -2.989 1.00 83.56 91 ARG A CA 1
ATOM 692 C C . ARG A 1 91 ? -17.270 2.242 -1.577 1.00 83.56 91 ARG A C 1
ATOM 694 O O . ARG A 1 91 ? -16.394 2.106 -0.736 1.00 83.56 91 ARG A O 1
ATOM 701 N N . THR A 1 92 ? -18.465 2.761 -1.305 1.00 86.81 92 THR A N 1
ATOM 702 C CA . THR A 1 92 ? -18.865 3.244 0.020 1.00 86.81 92 THR A CA 1
ATOM 703 C C . THR A 1 92 ? -18.844 2.123 1.053 1.00 86.81 92 THR A C 1
ATOM 705 O O . THR A 1 92 ? -18.280 2.295 2.127 1.00 86.81 92 THR A O 1
ATOM 708 N N . ARG A 1 93 ? -19.390 0.942 0.728 1.00 78.88 93 ARG A N 1
ATOM 709 C CA . ARG A 1 93 ? -19.381 -0.196 1.657 1.00 78.88 93 ARG A CA 1
ATOM 710 C C . ARG A 1 93 ? -17.967 -0.711 1.913 1.00 78.88 93 ARG A C 1
ATOM 712 O O . ARG A 1 93 ? -17.663 -1.067 3.042 1.00 78.88 93 ARG A O 1
ATOM 719 N N . ALA A 1 94 ? -17.112 -0.708 0.891 1.00 82.56 94 ALA A N 1
ATOM 720 C CA . ALA A 1 94 ? -15.698 -1.036 1.042 1.00 82.56 94 ALA A CA 1
ATOM 721 C C . ALA A 1 94 ? -14.947 -0.020 1.912 1.00 82.56 94 ALA A C 1
ATOM 723 O O . ALA A 1 94 ? -14.129 -0.430 2.723 1.00 82.56 94 ALA A O 1
ATOM 724 N N . ALA A 1 95 ? -15.243 1.276 1.783 1.00 80.94 95 ALA A N 1
ATOM 725 C CA . ALA A 1 95 ? -14.645 2.318 2.615 1.00 80.94 95 ALA A CA 1
ATOM 726 C C . ALA A 1 95 ? -15.083 2.209 4.085 1.00 80.94 95 ALA A C 1
ATOM 728 O O . ALA A 1 95 ? -14.246 2.315 4.974 1.00 80.94 95 ALA A O 1
ATOM 729 N N . ILE A 1 96 ? -16.369 1.930 4.337 1.00 82.12 96 ILE A N 1
ATOM 730 C CA . ILE A 1 96 ? -16.891 1.674 5.689 1.00 82.12 96 ILE A CA 1
ATOM 731 C C . ILE A 1 96 ? -16.236 0.424 6.283 1.00 82.12 96 ILE A C 1
ATOM 733 O O . ILE A 1 96 ? -15.721 0.483 7.388 1.00 82.12 96 ILE A O 1
ATOM 737 N N . LEU A 1 97 ? -16.172 -0.680 5.529 1.00 81.25 97 LEU A N 1
ATOM 738 C CA . LEU A 1 97 ? -15.491 -1.901 5.976 1.00 81.25 97 LEU A CA 1
ATOM 739 C C . LEU A 1 97 ? -14.012 -1.651 6.277 1.00 81.25 97 LEU A C 1
ATOM 741 O O . LEU A 1 97 ? -13.512 -2.114 7.292 1.00 81.25 97 LEU A O 1
ATOM 745 N N . ALA A 1 98 ? -13.310 -0.915 5.416 1.00 79.75 98 ALA A N 1
ATOM 746 C CA . ALA A 1 98 ? -11.917 -0.554 5.651 1.00 79.75 98 ALA A CA 1
ATOM 747 C C . ALA A 1 98 ? -11.766 0.241 6.959 1.00 79.75 98 ALA A C 1
ATOM 749 O O . ALA A 1 98 ? -10.909 -0.092 7.774 1.00 79.75 98 ALA A O 1
ATOM 750 N N . HIS A 1 99 ? -12.643 1.220 7.195 1.00 79.69 99 HIS A N 1
ATOM 751 C CA . HIS A 1 99 ? -12.677 1.991 8.435 1.00 79.69 99 HIS A CA 1
ATOM 752 C C . HIS A 1 99 ? -12.969 1.115 9.668 1.00 79.69 99 HIS A C 1
ATOM 754 O O . HIS A 1 99 ? -12.243 1.202 10.657 1.00 79.69 99 HIS A O 1
ATOM 760 N N . ASP A 1 100 ? -13.974 0.236 9.602 1.00 80.88 100 ASP A N 1
ATOM 761 C CA . ASP A 1 100 ? -14.342 -0.690 10.686 1.00 80.88 100 ASP A CA 1
ATOM 762 C C . ASP A 1 100 ? -13.216 -1.689 10.999 1.00 80.88 100 ASP A C 1
ATOM 764 O O . ASP A 1 100 ? -13.020 -2.079 12.148 1.00 80.88 100 ASP A O 1
ATOM 768 N N . HIS A 1 101 ? -12.425 -2.062 9.990 1.00 78.50 101 HIS A N 1
ATOM 769 C CA . HIS A 1 101 ? -11.225 -2.886 10.136 1.00 78.50 101 HIS A CA 1
ATOM 770 C C . HIS A 1 101 ? -9.979 -2.094 10.570 1.00 78.50 101 HIS A C 1
ATOM 772 O O . HIS A 1 101 ? -8.879 -2.644 10.585 1.00 78.50 101 HIS A O 1
ATOM 778 N N . GLY A 1 102 ? -10.128 -0.818 10.939 1.00 73.31 102 GLY A N 1
ATOM 779 C CA . GLY A 1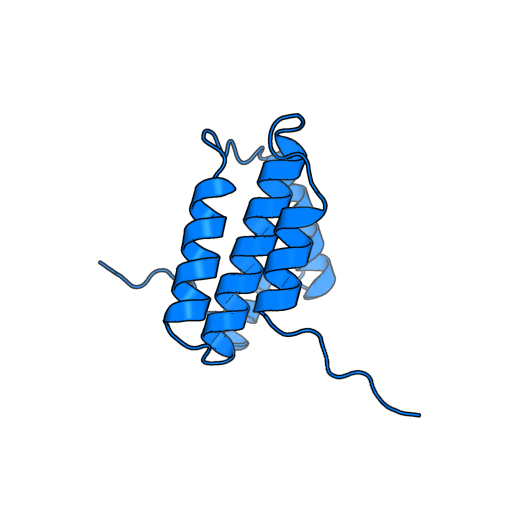 102 ? -9.042 0.012 11.460 1.00 73.31 102 GLY A CA 1
ATOM 780 C C . GLY A 1 102 ? -8.104 0.580 10.393 1.00 73.31 102 GLY A C 1
ATOM 781 O O . GLY A 1 102 ? -7.120 1.232 10.745 1.00 73.31 102 GLY A O 1
ATOM 782 N N . ILE A 1 103 ? -8.415 0.400 9.103 1.00 72.81 103 ILE A N 1
ATOM 783 C CA . ILE A 1 103 ? -7.698 1.044 7.999 1.00 72.81 103 ILE A CA 1
ATOM 784 C C . ILE A 1 103 ? -8.112 2.516 7.987 1.00 72.81 103 ILE A C 1
ATOM 786 O O . ILE A 1 103 ? -9.076 2.929 7.338 1.00 72.81 103 ILE A O 1
ATOM 790 N N . ARG A 1 104 ? -7.391 3.323 8.762 1.00 66.56 104 ARG A N 1
ATOM 791 C CA . ARG A 1 104 ? -7.558 4.773 8.770 1.00 66.56 104 ARG A CA 1
ATOM 792 C C . ARG A 1 104 ? -6.947 5.345 7.499 1.00 66.56 104 ARG A C 1
ATOM 794 O O . ARG A 1 104 ? -5.831 4.994 7.125 1.00 66.56 104 ARG A O 1
ATOM 801 N N . SER A 1 105 ? -7.678 6.248 6.846 1.00 57.50 105 SER A N 1
ATOM 802 C CA . SER A 1 105 ? -7.088 7.103 5.817 1.00 57.50 105 SER A CA 1
ATOM 803 C C . SER A 1 105 ? -5.872 7.786 6.439 1.00 57.50 105 SER A C 1
ATOM 805 O O . SER A 1 105 ? -6.013 8.437 7.473 1.00 57.50 105 SER A O 1
ATOM 807 N N . ALA A 1 106 ? -4.689 7.632 5.843 1.00 53.00 106 ALA A N 1
ATOM 808 C CA . ALA A 1 106 ? -3.448 8.258 6.302 1.00 53.00 106 ALA A CA 1
ATOM 809 C C . ALA A 1 106 ? -3.433 9.783 6.053 1.00 53.00 106 ALA A C 1
ATOM 811 O O . ALA A 1 106 ? -2.409 10.361 5.708 1.00 53.00 106 ALA A O 1
ATOM 812 N N . SER A 1 107 ? -4.583 10.437 6.208 1.00 46.56 107 SER A N 1
ATOM 813 C CA . SER A 1 107 ? -4.750 11.880 6.158 1.00 46.56 107 SER A CA 1
ATOM 814 C C . SER A 1 107 ? -4.818 12.423 7.583 1.00 46.56 107 SER A C 1
ATOM 816 O O . SER A 1 107 ? -5.856 12.897 8.037 1.00 46.56 107 SER A O 1
ATOM 818 N N . THR A 1 108 ? -3.688 12.357 8.280 1.00 46.66 108 THR A N 1
ATOM 819 C CA . THR A 1 108 ? -3.416 13.197 9.450 1.00 46.66 108 THR A CA 1
ATOM 820 C C . THR A 1 108 ? -1.951 13.607 9.428 1.00 46.66 108 THR A C 1
ATOM 822 O O . THR A 1 108 ? -1.086 12.895 9.930 1.00 46.66 108 THR A O 1
ATOM 825 N N . ALA A 1 109 ? -1.696 14.752 8.799 1.00 32.84 109 ALA A N 1
ATOM 826 C CA . ALA A 1 109 ? -0.689 15.732 9.200 1.00 32.84 109 ALA A CA 1
ATOM 827 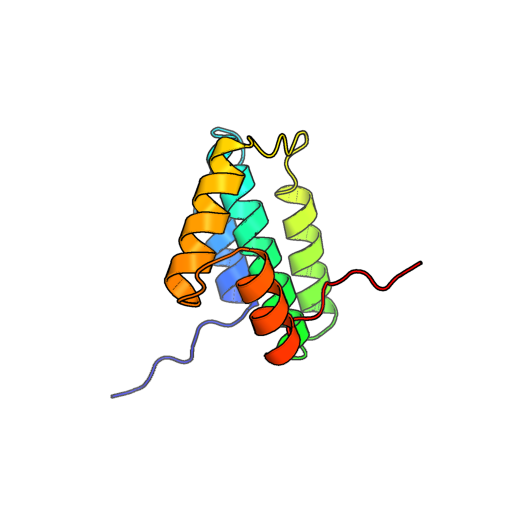C C . ALA A 1 109 ? -0.929 17.005 8.369 1.00 32.84 109 ALA A C 1
ATOM 829 O O . ALA A 1 109 ? -0.478 17.105 7.229 1.00 32.84 109 ALA A O 1
ATOM 830 N N . ALA A 1 110 ? -1.713 17.922 8.936 1.00 34.41 110 ALA A N 1
ATOM 831 C CA . ALA A 1 110 ? -1.502 19.355 8.763 1.00 34.41 110 ALA A CA 1
ATOM 832 C C . ALA A 1 110 ? -0.683 19.819 9.974 1.00 34.41 110 ALA A C 1
ATOM 834 O O . ALA A 1 110 ? -0.893 19.216 11.056 1.00 34.41 110 ALA A O 1
#

pLDDT: mean 73.27, std 12.49, range [32.84, 88.75]

Foldseek 3Di:
DPDDPDDDLVSQLCVLVVPDPLPPDLVSLVVSLVVLVVSLVVCVVVVHDPVSNVVSVVVNVVSPRPDPPVPVVVVVVVLVVLCVVVVNPDPVRSVVVCVVVVVDDPPDDD

Radius of gyration: 16.06 Å; chains: 1; bounding box: 38×48×34 Å

Organism: NCBI:txid944322